Protein AF-A0AB35HZ24-F1 (afdb_monomer_lite)

Foldseek 3Di:
DVVVVVVVVVVVVVVCVVCVVVVCCCCQQQVVLQVVQVVVDDPPDGGDPVSSRVRSVVVVVVVVVVVVVVVVVVVPDPVD

Sequence (80 aa):
MEEVIGSVFRFIGRLLVEIVFTAIFEVIFRFPGNIICKPFTKDGEEPNGFLVMISSILFWVLVVALGYFAYLALSSDPNV

Secondary structure (DSSP, 8-state):
-HHHHHHHHHHHHHHHHHHHHHHHHIIIIIHHHHHHHGGGS-TTSPPPHHHHHHHHHHHHHHHHHHHHHHHHHHHT-TT-

pLDDT: mean 87.06, std 7.66, range [59.09, 97.31]

Radius of gyration: 20.51 Å; chains: 1; bounding box: 35×46×52 Å

Organism: Microbulbifer thermotolerans (NCBI:txid252514)

Structure (mmCIF, N/CA/C/O backbone):
data_AF-A0AB35HZ24-F1
#
_entry.id   AF-A0AB35HZ24-F1
#
loop_
_atom_site.group_PDB
_atom_site.id
_atom_site.type_symbol
_atom_site.label_atom_id
_atom_site.label_alt_id
_atom_site.label_comp_id
_atom_site.label_asym_id
_atom_site.label_entity_id
_atom_site.label_seq_id
_atom_site.pdbx_PDB_ins_code
_atom_site.Cartn_x
_atom_site.Cartn_y
_atom_site.Cartn_z
_atom_site.occupancy
_atom_site.B_iso_or_equiv
_atom_site.auth_seq_id
_atom_site.auth_comp_id
_atom_site.auth_asym_id
_atom_site.auth_atom_id
_atom_site.pdbx_PDB_model_num
ATOM 1 N N . MET A 1 1 ? 18.451 -31.239 20.912 1.00 63.03 1 MET A N 1
ATOM 2 C CA . MET A 1 1 ? 18.544 -29.766 20.750 1.00 63.03 1 MET A CA 1
ATOM 3 C C . MET A 1 1 ? 18.224 -29.324 19.326 1.00 63.03 1 MET A C 1
ATOM 5 O O . MET A 1 1 ? 17.527 -28.331 19.176 1.00 63.03 1 MET A O 1
ATOM 9 N N . GLU A 1 2 ? 18.649 -30.061 18.296 1.00 72.31 2 GLU A N 1
ATOM 10 C CA . GLU A 1 2 ? 18.373 -29.725 16.886 1.00 72.31 2 GLU A CA 1
ATOM 11 C C . GLU A 1 2 ? 16.876 -29.707 16.524 1.00 72.31 2 GLU A C 1
ATOM 13 O O . GLU A 1 2 ? 16.419 -28.783 15.858 1.00 72.31 2 GLU A O 1
ATOM 18 N N . GLU A 1 3 ? 16.076 -30.648 17.036 1.00 75.62 3 GLU A N 1
ATOM 19 C CA . GLU A 1 3 ? 14.621 -30.684 16.789 1.00 75.62 3 GLU A CA 1
ATOM 20 C C . GLU A 1 3 ? 13.876 -29.476 17.379 1.00 75.62 3 GLU A C 1
ATOM 22 O O . GLU A 1 3 ? 12.937 -28.951 16.780 1.00 75.62 3 GLU A O 1
ATOM 27 N N . VAL A 1 4 ? 14.329 -28.992 18.540 1.00 82.06 4 VAL A N 1
ATOM 28 C CA . VAL A 1 4 ? 13.755 -27.815 19.208 1.00 82.06 4 VAL A CA 1
ATOM 29 C C . VAL A 1 4 ? 14.069 -26.557 18.401 1.00 82.06 4 VAL A C 1
ATOM 31 O O . VAL A 1 4 ? 13.179 -25.745 18.163 1.00 82.06 4 VAL A O 1
ATOM 34 N N . ILE A 1 5 ? 15.304 -26.430 17.909 1.00 84.50 5 ILE A N 1
ATOM 35 C CA . ILE A 1 5 ? 15.733 -25.306 17.066 1.00 84.50 5 ILE A CA 1
ATOM 36 C C . ILE A 1 5 ? 14.950 -25.295 15.748 1.00 84.50 5 ILE A C 1
ATOM 38 O O . ILE A 1 5 ? 14.428 -24.250 15.361 1.00 84.50 5 ILE A O 1
ATOM 42 N N . GLY A 1 6 ? 14.792 -26.449 15.091 1.00 84.25 6 GLY A N 1
ATOM 43 C CA . GLY A 1 6 ? 14.019 -26.558 13.852 1.00 84.25 6 GLY A CA 1
ATOM 44 C C . GLY A 1 6 ? 12.539 -26.201 14.031 1.00 84.25 6 GLY A C 1
ATOM 45 O O . GLY A 1 6 ? 11.967 -25.493 13.201 1.00 84.25 6 GLY A O 1
ATOM 46 N N . SER A 1 7 ? 11.926 -26.634 15.136 1.00 85.56 7 SER A N 1
ATOM 47 C CA . SER A 1 7 ? 10.531 -26.312 15.466 1.00 85.56 7 SER A CA 1
ATOM 48 C C . SER A 1 7 ? 10.330 -24.816 15.738 1.00 85.56 7 SER A C 1
ATOM 50 O O . SER A 1 7 ? 9.443 -24.186 15.154 1.00 85.56 7 SER A O 1
ATOM 52 N N . VAL A 1 8 ? 11.210 -24.216 16.546 1.00 89.44 8 VAL A N 1
ATOM 53 C CA . VAL A 1 8 ? 11.182 -22.780 16.863 1.00 89.44 8 VAL A CA 1
ATOM 54 C C . VAL A 1 8 ? 11.384 -21.937 15.603 1.00 89.44 8 VAL A C 1
ATOM 56 O O . VAL A 1 8 ? 10.650 -20.974 15.387 1.00 89.44 8 VAL A O 1
ATOM 59 N N . PHE A 1 9 ? 12.304 -22.325 14.718 1.00 88.88 9 PHE A N 1
ATOM 60 C CA . PHE A 1 9 ? 12.548 -21.601 13.469 1.00 88.88 9 PHE A CA 1
ATOM 61 C C . PHE A 1 9 ? 11.347 -21.659 12.516 1.00 88.88 9 PHE A C 1
ATOM 63 O O . PHE A 1 9 ? 11.001 -20.661 11.886 1.00 88.88 9 PHE A O 1
ATOM 70 N N . ARG A 1 10 ? 10.660 -22.805 12.441 1.00 86.94 10 ARG A N 1
ATOM 71 C CA . ARG A 1 10 ? 9.442 -22.964 11.631 1.00 86.94 10 ARG A CA 1
ATOM 72 C C . ARG A 1 10 ? 8.294 -22.107 12.161 1.00 86.94 10 ARG A C 1
ATOM 74 O O . ARG A 1 10 ? 7.546 -21.527 11.376 1.00 86.94 10 ARG A O 1
ATOM 81 N N . PHE A 1 11 ? 8.174 -22.015 13.483 1.00 89.94 11 PHE A N 1
ATOM 82 C CA . PHE A 1 11 ? 7.176 -21.184 14.147 1.00 89.94 11 PHE A CA 1
ATOM 83 C C . PHE A 1 11 ? 7.446 -19.690 13.929 1.00 89.94 11 PHE A C 1
ATOM 85 O O . PHE A 1 11 ? 6.555 -18.966 13.492 1.00 89.94 11 PHE A O 1
ATOM 92 N N . ILE A 1 12 ? 8.690 -19.248 14.140 1.00 90.38 12 ILE A N 1
ATOM 93 C CA . ILE A 1 12 ? 9.114 -17.861 13.900 1.00 90.38 12 ILE A CA 1
ATOM 94 C C . ILE A 1 12 ? 8.955 -17.496 12.425 1.00 90.38 12 ILE A C 1
ATOM 96 O O . ILE A 1 12 ? 8.402 -16.447 12.120 1.00 90.38 12 ILE A O 1
ATOM 100 N N . GLY A 1 13 ? 9.377 -18.365 11.505 1.00 88.75 13 GLY A N 1
ATOM 101 C CA . GLY A 1 13 ? 9.216 -18.135 10.071 1.00 88.75 13 GLY A CA 1
ATOM 102 C C . GLY A 1 13 ? 7.750 -17.962 9.676 1.00 88.75 13 GLY A C 1
ATOM 103 O O . GLY A 1 13 ? 7.424 -17.048 8.926 1.00 88.75 13 GLY A O 1
ATOM 104 N N . ARG A 1 14 ? 6.848 -18.778 10.231 1.00 90.38 14 ARG A N 1
ATOM 105 C CA . ARG A 1 14 ? 5.409 -18.655 9.975 1.00 90.38 14 ARG A CA 1
ATOM 106 C C . ARG A 1 14 ? 4.832 -17.355 10.535 1.00 90.38 14 ARG A C 1
ATOM 108 O O . ARG A 1 14 ? 4.116 -16.674 9.812 1.00 90.38 14 ARG A O 1
ATOM 115 N N . LEU A 1 15 ? 5.192 -16.992 11.767 1.00 89.00 15 LEU A N 1
ATOM 116 C CA . LEU A 1 15 ? 4.775 -15.731 12.389 1.00 89.00 15 LEU A CA 1
ATOM 117 C C . LEU A 1 15 ? 5.279 -14.515 11.616 1.00 89.00 15 LEU A C 1
ATOM 119 O O . LEU A 1 15 ? 4.516 -13.592 11.366 1.00 89.00 15 LEU A O 1
ATOM 123 N N . LEU A 1 16 ? 6.551 -14.515 11.217 1.00 89.56 16 LEU A N 1
ATOM 124 C CA . LEU A 1 16 ? 7.128 -13.422 10.442 1.00 89.56 16 LEU A CA 1
ATOM 125 C C . LEU A 1 16 ? 6.435 -13.287 9.095 1.00 89.56 16 LEU A C 1
ATOM 127 O O . LEU A 1 16 ? 6.062 -12.182 8.732 1.00 89.56 16 LEU A O 1
ATOM 131 N N . VAL A 1 17 ? 6.215 -14.390 8.377 1.00 89.81 17 VAL A N 1
ATOM 132 C CA . VAL A 1 17 ? 5.476 -14.362 7.110 1.00 89.81 17 VAL A CA 1
ATOM 133 C C . VAL A 1 17 ? 4.068 -13.820 7.335 1.00 89.81 17 VAL A C 1
ATOM 135 O O . VAL A 1 17 ? 3.662 -12.905 6.635 1.00 89.81 17 VAL A O 1
ATOM 138 N N . GLU A 1 18 ? 3.338 -14.309 8.330 1.00 90.19 18 GLU A N 1
ATOM 139 C CA . GLU A 1 18 ? 1.969 -13.869 8.601 1.00 90.19 18 GLU A CA 1
ATOM 140 C C . GLU A 1 18 ? 1.888 -12.383 8.977 1.00 90.19 18 GLU A C 1
ATOM 142 O O . GLU A 1 18 ? 1.073 -11.650 8.417 1.00 90.19 18 GLU A O 1
ATOM 147 N N . ILE A 1 19 ? 2.773 -11.914 9.858 1.00 88.44 19 ILE A N 1
ATOM 148 C CA . ILE A 1 19 ? 2.848 -10.506 10.265 1.00 88.44 19 ILE A CA 1
ATOM 149 C C . ILE A 1 19 ? 3.255 -9.634 9.082 1.00 88.44 19 ILE A C 1
ATOM 151 O O . ILE A 1 19 ? 2.630 -8.607 8.843 1.00 88.44 19 ILE A O 1
ATOM 155 N N . VAL A 1 20 ? 4.281 -10.033 8.331 1.00 88.25 20 VAL A N 1
ATOM 156 C CA . VAL A 1 20 ? 4.774 -9.272 7.180 1.00 88.25 20 VAL A CA 1
ATOM 157 C C . VAL A 1 20 ? 3.706 -9.203 6.101 1.00 88.25 20 VAL A C 1
ATOM 159 O O . VAL A 1 20 ? 3.414 -8.113 5.630 1.00 88.25 20 VAL A O 1
ATOM 162 N N . PHE A 1 21 ? 3.065 -10.318 5.748 1.00 86.69 21 PHE A N 1
ATOM 163 C CA . PHE A 1 21 ? 1.964 -10.309 4.789 1.00 86.69 21 PHE A CA 1
ATOM 164 C C . PHE A 1 21 ? 0.818 -9.430 5.285 1.00 86.69 21 PHE A C 1
ATOM 166 O O . PHE A 1 21 ? 0.378 -8.558 4.546 1.00 86.69 21 PHE A O 1
ATOM 173 N N . THR A 1 22 ? 0.376 -9.584 6.532 1.00 86.12 22 THR A N 1
ATOM 174 C CA . THR A 1 22 ? -0.727 -8.780 7.082 1.00 86.12 22 THR A CA 1
ATOM 175 C C . THR A 1 22 ? -0.389 -7.290 7.095 1.00 86.12 22 THR A C 1
ATOM 177 O O . THR A 1 22 ? -1.183 -6.481 6.625 1.00 86.12 22 THR A O 1
ATOM 180 N N . ALA A 1 23 ? 0.810 -6.923 7.550 1.00 84.75 23 ALA A N 1
ATOM 181 C CA . ALA A 1 23 ? 1.274 -5.541 7.581 1.00 84.75 23 ALA A CA 1
ATOM 182 C C . ALA A 1 23 ? 1.430 -4.960 6.171 1.00 84.75 23 ALA A C 1
ATOM 184 O O . ALA A 1 23 ? 1.038 -3.822 5.930 1.00 84.75 23 ALA A O 1
ATOM 185 N N . ILE A 1 24 ? 1.953 -5.739 5.222 1.00 86.81 24 ILE A N 1
ATOM 186 C CA . ILE A 1 24 ? 2.045 -5.339 3.816 1.00 86.81 24 ILE A CA 1
ATOM 187 C C . ILE A 1 24 ? 0.647 -5.116 3.254 1.00 86.81 24 ILE A C 1
ATOM 189 O O . ILE A 1 24 ? 0.408 -4.075 2.660 1.00 86.81 24 ILE A O 1
ATOM 193 N N . PHE A 1 25 ? -0.289 -6.043 3.454 1.00 82.88 25 PHE A N 1
ATOM 194 C CA . PHE A 1 25 ? -1.666 -5.877 2.995 1.00 82.88 25 PHE A CA 1
ATOM 195 C C . PHE A 1 25 ? -2.325 -4.652 3.637 1.00 82.88 25 PHE A C 1
ATOM 197 O O . PHE A 1 25 ? -2.992 -3.882 2.953 1.00 82.88 25 PHE A O 1
ATOM 204 N N . GLU A 1 26 ? -2.102 -4.404 4.921 1.00 82.94 26 GLU A N 1
ATOM 205 C CA . GLU A 1 26 ? -2.646 -3.229 5.592 1.00 82.94 26 GLU A CA 1
ATOM 206 C C . GLU A 1 26 ? -2.038 -1.924 5.055 1.00 82.94 26 GLU A C 1
ATOM 208 O O . GLU A 1 26 ? -2.765 -0.986 4.729 1.00 82.94 26 GLU A O 1
ATOM 213 N N . VAL A 1 27 ? -0.722 -1.863 4.867 1.00 83.31 27 VAL A N 1
ATOM 214 C CA . VAL A 1 27 ? -0.052 -0.676 4.320 1.00 83.31 27 VAL A CA 1
ATOM 215 C C . VAL A 1 27 ? -0.373 -0.483 2.835 1.00 83.31 27 VAL A C 1
ATOM 217 O O . VAL A 1 27 ? -0.564 0.640 2.390 1.00 83.31 27 VAL A O 1
ATOM 220 N N . ILE A 1 28 ? -0.483 -1.547 2.047 1.00 84.75 28 ILE A N 1
ATOM 221 C CA . ILE A 1 28 ? -0.787 -1.457 0.615 1.00 84.75 28 ILE A CA 1
ATOM 222 C C . ILE A 1 28 ? -2.254 -1.113 0.393 1.00 84.75 28 ILE A C 1
ATOM 224 O O . ILE A 1 28 ? -2.554 -0.311 -0.487 1.00 84.75 28 ILE A O 1
ATOM 228 N N . PHE A 1 29 ? -3.177 -1.696 1.159 1.00 80.56 29 PHE A N 1
ATOM 229 C CA . PHE A 1 29 ? -4.604 -1.533 0.899 1.00 80.56 29 PHE A CA 1
ATOM 230 C C . PHE A 1 29 ? -5.264 -0.512 1.821 1.00 80.56 29 PHE A C 1
ATOM 232 O O . PHE A 1 29 ? -5.987 0.363 1.346 1.00 80.56 29 PHE A O 1
ATOM 239 N N . ARG A 1 30 ? -5.022 -0.563 3.129 1.00 82.12 30 ARG A N 1
ATOM 240 C CA . ARG A 1 30 ? -5.712 0.318 4.080 1.00 82.12 30 ARG A CA 1
ATOM 241 C C . ARG A 1 30 ? -5.188 1.746 3.993 1.00 82.12 30 ARG A C 1
ATOM 243 O O . ARG A 1 30 ? -5.987 2.673 3.949 1.00 82.12 30 ARG A O 1
ATOM 250 N N . PHE A 1 31 ? -3.873 1.933 3.916 1.00 86.19 31 PHE A N 1
ATOM 251 C CA . PHE A 1 31 ? -3.254 3.263 3.906 1.00 86.19 31 PHE A CA 1
ATOM 252 C C . PHE A 1 31 ? -3.717 4.173 2.749 1.00 86.19 31 PHE A C 1
ATOM 254 O O . PHE A 1 31 ? -4.223 5.258 3.050 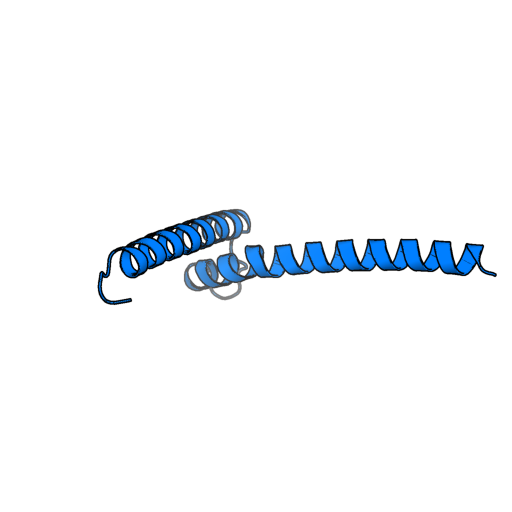1.00 86.19 31 PHE A O 1
ATOM 261 N N . PRO A 1 32 ? -3.626 3.787 1.456 1.00 87.19 32 PRO A N 1
ATOM 262 C CA . PRO A 1 32 ? -4.037 4.678 0.370 1.00 87.19 32 PRO A CA 1
ATOM 263 C C . PRO A 1 32 ? -5.538 4.948 0.400 1.00 87.19 32 PRO A C 1
ATOM 265 O O . PRO A 1 32 ? -5.951 6.094 0.244 1.00 87.19 32 PRO A O 1
ATOM 268 N N . GLY A 1 33 ? -6.356 3.930 0.682 1.00 87.62 33 GLY A N 1
ATOM 269 C CA . GLY A 1 33 ? -7.799 4.109 0.783 1.00 87.62 33 GLY A CA 1
ATOM 270 C C . GLY A 1 33 ? -8.189 5.084 1.896 1.00 87.62 33 GLY A C 1
ATOM 271 O O . GLY A 1 33 ? -9.040 5.948 1.693 1.00 87.62 33 GLY A O 1
ATOM 272 N N . ASN A 1 34 ? -7.522 5.008 3.054 1.00 87.19 34 ASN A N 1
ATOM 273 C CA . ASN A 1 34 ? -7.793 5.904 4.176 1.00 87.19 34 ASN A CA 1
ATOM 274 C C . ASN A 1 34 ? -7.350 7.338 3.864 1.00 87.19 34 ASN A C 1
ATOM 276 O O . ASN A 1 34 ? -8.073 8.275 4.184 1.00 87.19 34 ASN A O 1
ATOM 280 N N . ILE A 1 35 ? -6.203 7.523 3.200 1.00 89.50 35 ILE A N 1
ATOM 281 C CA . ILE A 1 35 ? -5.745 8.850 2.756 1.00 89.50 35 ILE A CA 1
ATOM 282 C C . ILE A 1 35 ? -6.724 9.462 1.757 1.00 89.50 35 ILE A C 1
ATOM 284 O O . ILE A 1 35 ? -7.047 10.641 1.874 1.00 89.50 35 ILE A O 1
ATOM 288 N N . ILE A 1 36 ? -7.216 8.669 0.804 1.00 89.94 36 ILE A N 1
ATOM 289 C CA . ILE A 1 36 ? -8.158 9.139 -0.214 1.00 89.94 36 ILE A CA 1
ATOM 290 C C . ILE A 1 36 ? -9.508 9.489 0.417 1.00 89.94 36 ILE A C 1
ATOM 292 O O . ILE A 1 36 ? -10.094 10.501 0.051 1.00 89.94 36 ILE A O 1
ATOM 296 N N . CYS A 1 37 ? -10.008 8.688 1.363 1.00 90.1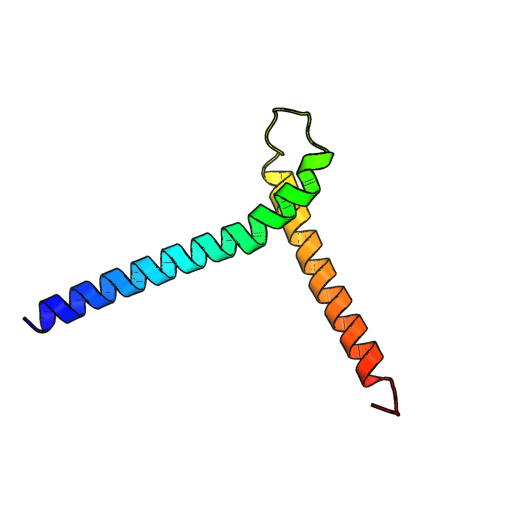9 37 CYS A N 1
ATOM 297 C CA . CYS A 1 37 ? -11.324 8.901 1.973 1.00 90.19 37 CYS A CA 1
ATOM 298 C C . CYS A 1 37 ? -11.330 9.933 3.114 1.00 90.19 37 CYS A C 1
ATOM 300 O O . CYS A 1 37 ? -12.385 10.503 3.401 1.00 90.19 37 CYS A O 1
ATOM 302 N N . LYS A 1 38 ? -10.188 10.203 3.760 1.00 88.12 38 LYS A N 1
ATOM 303 C CA . LYS A 1 38 ? -10.088 11.121 4.909 1.00 88.12 38 LYS A CA 1
ATOM 304 C C . LYS A 1 38 ? -10.585 12.550 4.626 1.00 88.12 38 LYS A C 1
ATOM 306 O O . LYS A 1 38 ? -11.341 13.045 5.451 1.00 88.12 38 LYS A O 1
ATOM 311 N N . PRO A 1 39 ? -10.280 13.197 3.484 1.00 88.50 39 PRO A N 1
ATOM 312 C CA . PRO A 1 39 ? -10.815 14.522 3.146 1.00 88.50 39 PRO A CA 1
ATOM 313 C C . PRO A 1 39 ? -12.336 14.560 2.944 1.00 88.50 39 PRO A C 1
ATOM 315 O O . PRO A 1 39 ? -12.938 15.626 3.016 1.00 88.50 39 PRO A O 1
ATOM 318 N N . PHE A 1 40 ? -12.955 13.412 2.658 1.00 87.62 40 PHE A N 1
ATOM 319 C CA . PHE A 1 40 ? -14.401 13.282 2.444 1.00 87.62 40 PHE A CA 1
ATOM 320 C C . PHE A 1 40 ? -15.137 12.795 3.696 1.00 87.62 40 PHE A C 1
ATOM 322 O O . PHE A 1 40 ? -16.345 12.570 3.656 1.00 87.62 40 PHE A O 1
ATOM 329 N N . THR A 1 41 ? -14.407 12.601 4.795 1.00 88.62 41 THR A N 1
ATOM 330 C CA . THR A 1 41 ? -14.947 12.175 6.083 1.00 88.62 41 THR A CA 1
ATOM 331 C 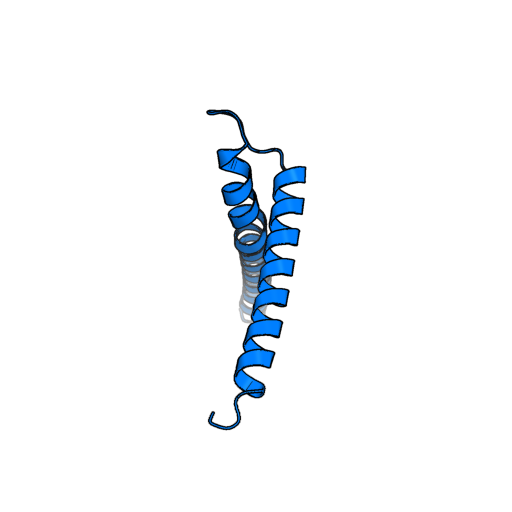C . THR A 1 41 ? -14.977 13.374 7.021 1.00 88.62 41 THR A C 1
ATOM 333 O O . THR A 1 41 ? -14.097 14.231 6.974 1.00 88.62 41 THR A O 1
ATOM 336 N N . LYS A 1 42 ? -16.009 13.458 7.860 1.00 88.06 42 LYS A N 1
ATOM 337 C CA . LYS A 1 42 ? -16.151 14.534 8.838 1.00 88.06 42 LYS A CA 1
ATOM 338 C C . LYS A 1 42 ? -15.000 14.506 9.846 1.00 88.06 42 LYS A C 1
ATOM 340 O O . LYS A 1 42 ? -14.573 13.438 10.282 1.00 88.06 42 LYS A O 1
ATOM 345 N N . ASP A 1 43 ? -14.537 15.685 10.253 1.00 83.44 43 ASP A N 1
ATOM 346 C CA . ASP A 1 43 ? -13.487 15.809 11.263 1.00 83.44 43 ASP A CA 1
ATOM 347 C C . ASP A 1 43 ? -13.871 15.079 12.560 1.00 83.44 43 ASP A C 1
ATOM 349 O O . ASP A 1 43 ? -14.932 15.317 13.141 1.00 83.44 43 ASP A O 1
ATOM 353 N N . GLY A 1 44 ? -12.986 14.187 13.012 1.00 80.38 44 GLY A N 1
ATOM 354 C CA . GLY A 1 44 ? -13.180 13.365 14.210 1.00 80.38 44 GLY A CA 1
ATOM 355 C C . GLY A 1 44 ? -13.898 12.031 13.980 1.00 80.38 44 GLY A C 1
ATOM 356 O O . GLY A 1 44 ? -13.993 11.248 14.922 1.00 80.38 44 GLY A O 1
ATOM 357 N N . GLU A 1 45 ? -14.358 11.741 12.760 1.00 86.12 45 GLU A N 1
ATOM 358 C CA . GLU A 1 45 ? -14.940 10.445 12.393 1.00 86.12 45 GLU A CA 1
ATOM 359 C C . GLU A 1 45 ? -13.944 9.591 11.593 1.00 86.12 45 GLU A C 1
ATOM 361 O O . GLU A 1 45 ? -13.114 10.101 10.836 1.00 86.12 45 GLU A O 1
ATOM 366 N N . GLU A 1 46 ? -14.015 8.267 11.761 1.00 84.19 46 GLU A N 1
ATOM 367 C CA . GLU A 1 46 ? -13.240 7.347 10.928 1.00 84.19 46 GLU A CA 1
ATOM 368 C C . GLU A 1 46 ? -13.922 7.139 9.567 1.00 84.19 46 GLU A C 1
ATOM 370 O O . GLU A 1 46 ? -15.145 6.965 9.512 1.00 84.19 46 GLU A O 1
ATOM 375 N N . PRO A 1 47 ? -13.160 7.116 8.456 1.00 85.38 47 PRO A N 1
ATOM 376 C CA . PRO A 1 47 ? -13.723 6.850 7.142 1.00 85.38 47 PRO A CA 1
ATOM 377 C C . PRO A 1 47 ? -14.392 5.479 7.089 1.00 85.38 47 PRO A C 1
ATOM 379 O O . PRO A 1 47 ? -13.890 4.497 7.636 1.00 85.38 47 PRO A O 1
ATOM 382 N N . ASN A 1 48 ? -15.515 5.389 6.375 1.00 88.38 48 ASN A N 1
ATOM 383 C CA . ASN A 1 48 ? -16.220 4.123 6.201 1.00 88.38 48 ASN A CA 1
ATOM 384 C C . ASN A 1 48 ? -15.283 3.067 5.582 1.00 88.38 48 ASN A C 1
ATOM 386 O O . ASN A 1 48 ? -14.814 3.230 4.453 1.00 88.38 48 ASN A O 1
ATOM 390 N N . GLY A 1 49 ? -15.061 1.961 6.300 1.00 86.19 49 GLY A N 1
ATOM 391 C CA . GLY A 1 49 ? -14.142 0.897 5.887 1.00 86.19 49 GLY A CA 1
ATOM 392 C C . GLY A 1 49 ? -14.458 0.284 4.517 1.00 86.19 49 GLY A C 1
ATOM 393 O O . GLY A 1 49 ? -13.541 -0.086 3.787 1.00 86.19 49 GLY A O 1
ATOM 394 N N . PHE A 1 50 ? -15.732 0.241 4.115 1.00 87.56 50 PHE A N 1
ATOM 395 C CA . PHE A 1 50 ? -16.125 -0.227 2.784 1.00 87.56 50 PHE A CA 1
ATOM 396 C C . PHE A 1 50 ? -15.687 0.747 1.679 1.00 87.56 50 PHE A C 1
ATOM 398 O O . PHE A 1 50 ? -15.171 0.321 0.646 1.00 87.56 50 PHE A O 1
ATOM 405 N N . LEU A 1 51 ? -15.827 2.058 1.915 1.00 88.56 51 LEU A N 1
ATOM 406 C CA . LEU A 1 51 ? -15.366 3.087 0.977 1.00 88.56 51 LEU A CA 1
ATOM 407 C C . LEU A 1 51 ? -13.841 3.104 0.872 1.00 88.56 51 LEU A C 1
ATOM 409 O O . LEU A 1 51 ? -13.320 3.209 -0.235 1.00 88.56 51 LEU A O 1
ATOM 413 N N . VAL A 1 52 ? -13.141 2.934 1.996 1.00 90.75 52 VAL A N 1
ATOM 414 C CA . VAL A 1 52 ? -11.675 2.804 2.054 1.00 90.75 52 VAL A CA 1
ATOM 415 C C . VAL A 1 52 ? -11.187 1.610 1.231 1.00 90.75 52 VAL A C 1
ATOM 417 O O . VAL A 1 52 ? -10.216 1.721 0.485 1.00 90.75 52 VAL A O 1
ATOM 420 N N . MET A 1 53 ? -11.866 0.466 1.328 1.00 88.38 53 MET A N 1
ATOM 421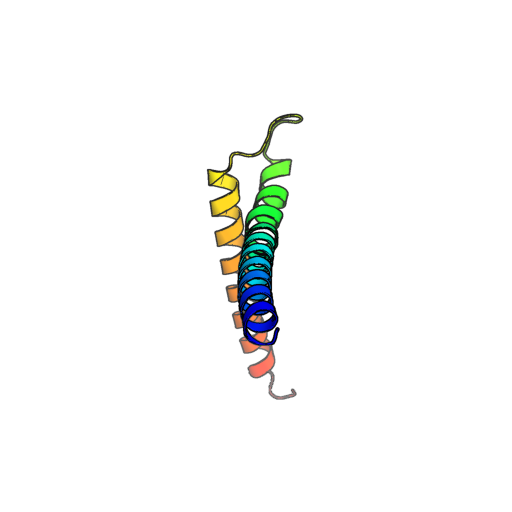 C CA . MET A 1 53 ? -11.514 -0.719 0.546 1.00 88.38 53 MET A CA 1
ATOM 422 C C . MET A 1 53 ? -11.702 -0.479 -0.960 1.00 88.38 53 MET A C 1
ATOM 424 O O . MET A 1 53 ? -10.798 -0.769 -1.744 1.00 88.38 53 MET A O 1
ATOM 428 N N . ILE A 1 54 ? -12.844 0.082 -1.375 1.00 91.50 54 ILE A N 1
ATOM 429 C CA . ILE A 1 54 ? -13.123 0.362 -2.793 1.00 91.50 54 ILE A CA 1
ATOM 430 C C . ILE A 1 54 ? -12.150 1.402 -3.354 1.00 91.50 54 ILE A C 1
ATOM 432 O O . ILE A 1 54 ? -11.600 1.197 -4.436 1.00 91.50 54 ILE A O 1
ATOM 436 N N . SER A 1 55 ? -11.915 2.500 -2.633 1.00 93.25 55 SER A N 1
ATOM 437 C CA . SER A 1 55 ? -11.011 3.565 -3.081 1.00 93.25 55 SER A CA 1
ATOM 438 C C . SER A 1 55 ? -9.582 3.053 -3.253 1.00 93.25 55 SER A C 1
ATOM 440 O O . SER A 1 55 ? -8.917 3.402 -4.226 1.00 93.25 55 SER A O 1
ATOM 442 N N . SER A 1 56 ? -9.143 2.156 -2.372 1.00 92.25 56 SER A N 1
ATOM 443 C CA . SER A 1 56 ? -7.850 1.490 -2.476 1.00 92.25 56 SER A CA 1
ATOM 444 C C . SER A 1 56 ? -7.731 0.571 -3.695 1.00 92.25 56 SER A C 1
ATOM 446 O O . SER A 1 56 ? -6.741 0.633 -4.426 1.00 92.25 56 SER A O 1
ATOM 448 N N . ILE A 1 57 ? -8.753 -0.247 -3.973 1.00 91.75 57 ILE A N 1
ATOM 449 C CA . ILE A 1 57 ? -8.773 -1.103 -5.170 1.00 91.75 57 ILE A CA 1
ATOM 450 C C . ILE A 1 57 ? -8.704 -0.239 -6.435 1.00 91.75 57 ILE A C 1
ATOM 452 O O . ILE A 1 57 ? -7.894 -0.507 -7.322 1.00 91.75 57 ILE A O 1
ATOM 456 N N . LEU A 1 58 ? -9.510 0.825 -6.504 1.00 94.31 58 LEU A N 1
ATOM 457 C CA . LEU A 1 58 ? -9.514 1.750 -7.640 1.00 94.31 58 LEU A CA 1
ATOM 458 C C . LEU A 1 58 ? -8.167 2.458 -7.816 1.00 94.31 58 LEU A C 1
ATOM 460 O O . LEU A 1 58 ? -7.702 2.604 -8.946 1.00 94.31 58 LEU A O 1
ATOM 464 N N . PHE A 1 59 ? -7.520 2.850 -6.717 1.00 93.75 59 PHE A N 1
ATOM 465 C CA . PHE A 1 59 ? -6.178 3.425 -6.743 1.00 93.75 59 PHE A CA 1
ATOM 466 C C . PHE A 1 59 ? -5.175 2.471 -7.401 1.00 93.75 59 PHE A C 1
ATOM 468 O O . PHE A 1 59 ? -4.484 2.867 -8.338 1.00 93.75 59 PHE A O 1
ATOM 475 N N . TRP A 1 60 ? -5.132 1.203 -6.986 1.00 93.56 60 TRP A N 1
ATOM 476 C CA . TRP A 1 60 ? -4.198 0.232 -7.563 1.00 93.56 60 TRP A CA 1
ATOM 477 C C . TRP A 1 60 ? -4.511 -0.123 -9.017 1.00 93.56 60 TRP A C 1
ATOM 479 O O . TRP A 1 60 ? -3.585 -0.252 -9.817 1.00 93.56 60 TRP A O 1
ATOM 489 N N . VAL A 1 61 ? -5.791 -0.209 -9.394 1.00 95.38 61 VAL A N 1
ATOM 490 C CA . VAL A 1 61 ? -6.195 -0.357 -10.805 1.00 95.38 61 VAL A CA 1
ATOM 491 C C . VAL A 1 61 ? -5.653 0.803 -11.642 1.00 95.38 61 VAL A C 1
ATOM 493 O O . VAL A 1 61 ? -5.102 0.583 -12.720 1.00 95.38 61 VAL A O 1
ATOM 496 N N . LEU A 1 62 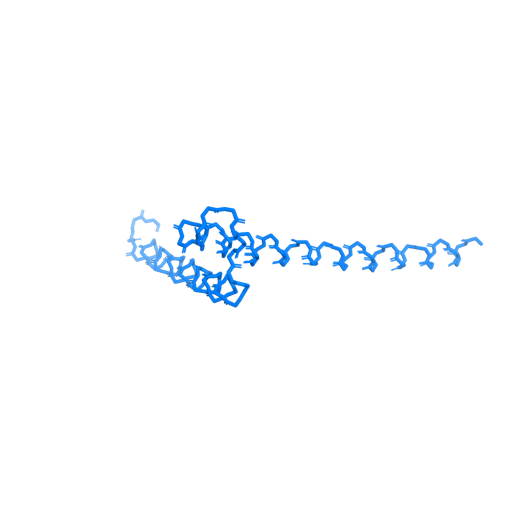? -5.755 2.031 -11.130 1.00 95.81 62 LEU A N 1
ATOM 497 C CA . LEU A 1 62 ? -5.254 3.223 -11.806 1.00 95.81 62 LEU A CA 1
ATOM 498 C C . LEU A 1 62 ? -3.721 3.233 -11.891 1.00 95.81 62 LEU A C 1
ATOM 500 O O . LEU A 1 62 ? -3.185 3.552 -12.948 1.00 95.81 62 LEU A O 1
ATOM 504 N N . VAL A 1 63 ? -3.013 2.818 -10.837 1.00 95.31 63 VAL A N 1
ATOM 505 C CA . VAL A 1 63 ? -1.546 2.658 -10.852 1.00 95.31 63 VAL A CA 1
ATOM 506 C C . VAL A 1 63 ? -1.107 1.666 -11.933 1.00 95.31 63 VAL A C 1
ATOM 508 O O . VAL A 1 63 ? -0.208 1.976 -12.714 1.00 95.31 63 VAL A O 1
ATOM 511 N N . VAL A 1 64 ? -1.757 0.501 -12.024 1.00 96.38 64 VAL A N 1
ATOM 512 C CA . VAL A 1 64 ? -1.449 -0.509 -13.053 1.00 96.38 64 VAL A CA 1
ATOM 513 C C . VAL A 1 64 ? -1.738 0.031 -14.453 1.00 96.38 64 VAL A C 1
ATOM 515 O O . VAL A 1 64 ? -0.904 -0.114 -15.347 1.00 96.38 64 VAL A O 1
ATOM 518 N N . ALA A 1 65 ? -2.884 0.689 -14.644 1.00 96.88 65 ALA A N 1
ATOM 519 C CA . ALA A 1 65 ? -3.249 1.278 -15.928 1.00 96.88 65 ALA A CA 1
ATOM 520 C C . ALA A 1 65 ? -2.233 2.345 -16.369 1.00 96.88 65 ALA A C 1
ATOM 522 O O . ALA A 1 65 ? -1.737 2.292 -17.493 1.00 96.88 65 ALA A O 1
ATOM 523 N N . LEU A 1 66 ? -1.872 3.274 -15.477 1.00 97.31 66 LEU A N 1
ATOM 524 C CA . LEU A 1 66 ? -0.865 4.300 -15.755 1.00 97.31 66 LEU A CA 1
ATOM 525 C C . LEU A 1 66 ? 0.502 3.689 -16.068 1.00 97.31 66 LEU A C 1
ATOM 527 O O . LEU A 1 66 ? 1.148 4.119 -17.020 1.00 97.31 66 LEU A O 1
ATOM 531 N N . GLY A 1 67 ? 0.926 2.671 -15.315 1.00 96.50 67 GLY A N 1
ATOM 532 C CA . GLY A 1 67 ? 2.176 1.958 -15.575 1.00 96.50 67 GLY A CA 1
ATOM 533 C C . GLY A 1 67 ? 2.195 1.295 -16.954 1.00 96.50 67 GLY A C 1
ATOM 534 O O . GLY A 1 67 ? 3.185 1.404 -17.675 1.00 96.50 67 GLY A O 1
ATOM 535 N N . TYR A 1 68 ? 1.085 0.674 -17.359 1.00 95.75 68 TYR A N 1
ATOM 536 C CA . TYR A 1 68 ? 0.948 0.078 -18.686 1.00 95.75 68 TYR A CA 1
ATOM 537 C C . TYR A 1 68 ? 1.009 1.128 -19.803 1.00 95.75 68 TYR A C 1
ATOM 539 O O . TYR A 1 68 ? 1.761 0.962 -20.763 1.00 95.75 68 TYR A O 1
ATOM 547 N N . PHE A 1 69 ? 0.277 2.237 -19.669 1.00 95.88 69 PHE A N 1
ATOM 548 C CA . PHE A 1 69 ? 0.325 3.316 -20.659 1.00 95.88 69 PHE A CA 1
ATOM 549 C C . PHE A 1 69 ? 1.701 3.986 -20.729 1.00 95.88 69 PHE A C 1
ATOM 551 O O . PHE A 1 69 ? 2.162 4.298 -21.825 1.00 95.88 69 PHE A O 1
ATOM 558 N N . ALA A 1 70 ? 2.384 4.162 -19.596 1.00 95.69 70 ALA A N 1
ATOM 559 C CA . ALA A 1 70 ? 3.750 4.676 -19.564 1.00 95.69 70 ALA A CA 1
ATOM 560 C C . ALA A 1 70 ? 4.734 3.721 -20.259 1.00 95.69 70 ALA A C 1
ATOM 562 O O . ALA A 1 70 ? 5.562 4.165 -21.051 1.00 95.69 70 ALA A O 1
ATOM 563 N N . TYR A 1 71 ? 4.611 2.411 -20.023 1.00 93.62 71 TYR A N 1
ATOM 564 C CA . TYR A 1 71 ? 5.401 1.395 -20.720 1.00 93.62 71 TYR A CA 1
ATOM 565 C C . TYR A 1 71 ? 5.170 1.428 -22.235 1.00 93.62 71 TYR A C 1
ATOM 567 O O . TYR A 1 71 ? 6.129 1.409 -23.007 1.00 93.62 71 TYR A O 1
ATOM 575 N N . LEU A 1 72 ? 3.912 1.528 -22.675 1.00 94.50 72 LEU A N 1
ATOM 576 C CA . LEU A 1 72 ? 3.586 1.671 -24.094 1.00 94.50 72 LEU A CA 1
ATOM 577 C C . LEU A 1 72 ? 4.185 2.943 -24.692 1.00 94.50 72 LEU A C 1
ATOM 579 O O . LEU A 1 72 ? 4.760 2.888 -25.773 1.00 9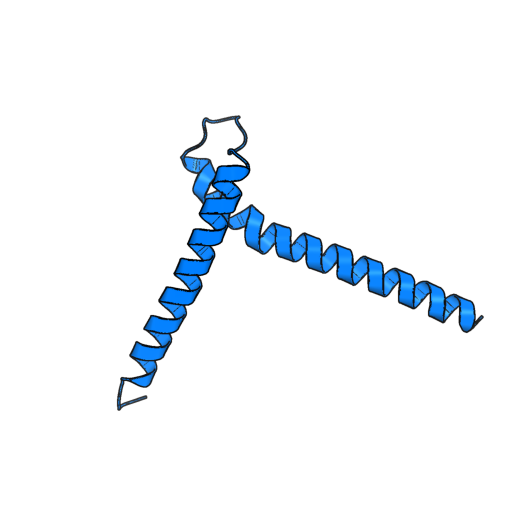4.50 72 LEU A O 1
ATOM 583 N N . ALA A 1 73 ? 4.084 4.074 -23.995 1.00 91.56 73 ALA A N 1
ATOM 584 C CA . ALA A 1 73 ? 4.640 5.336 -24.470 1.00 91.56 73 ALA A CA 1
ATOM 585 C C . ALA A 1 73 ? 6.166 5.264 -24.635 1.00 91.56 73 ALA A C 1
ATOM 587 O O . ALA A 1 73 ? 6.681 5.690 -25.663 1.00 91.56 73 ALA A O 1
ATOM 588 N N . LEU A 1 74 ? 6.873 4.673 -23.666 1.00 93.00 74 LEU A N 1
ATOM 589 C CA . LEU A 1 74 ? 8.329 4.507 -23.720 1.00 93.00 74 LEU A CA 1
ATOM 590 C C . LEU A 1 74 ? 8.769 3.509 -24.794 1.00 93.00 74 LEU A C 1
ATOM 592 O O . LEU A 1 74 ? 9.747 3.748 -25.484 1.00 93.00 74 LEU A O 1
ATOM 596 N N . SER A 1 75 ? 8.043 2.402 -24.953 1.00 87.44 75 SER A N 1
ATOM 597 C CA . SER A 1 75 ? 8.350 1.387 -25.974 1.00 87.44 75 SER A CA 1
ATOM 598 C C . SER A 1 75 ? 7.971 1.807 -27.398 1.00 87.44 75 SER A C 1
ATOM 600 O O . SER A 1 75 ? 8.439 1.199 -28.357 1.00 87.44 75 SER A O 1
ATOM 602 N N . SER A 1 76 ? 7.124 2.829 -27.544 1.00 78.06 76 SER A N 1
ATOM 603 C CA . SER A 1 76 ? 6.722 3.379 -28.844 1.00 78.06 76 SER A CA 1
ATOM 604 C C . SER A 1 76 ? 7.634 4.510 -29.328 1.00 78.06 76 SER A C 1
ATOM 606 O O . SER A 1 76 ? 7.469 4.954 -30.464 1.00 78.06 76 SER A O 1
ATOM 608 N N . ASP A 1 77 ? 8.566 4.995 -28.500 1.00 72.94 77 ASP A N 1
ATOM 609 C CA . ASP A 1 77 ? 9.564 5.983 -28.913 1.00 72.94 77 ASP A CA 1
ATOM 610 C C . ASP A 1 77 ? 10.720 5.277 -29.650 1.00 72.94 77 ASP A C 1
ATOM 612 O O . ASP A 1 77 ? 11.431 4.483 -29.039 1.00 72.94 77 ASP A O 1
ATOM 616 N N . PRO A 1 78 ? 10.942 5.533 -30.954 1.00 63.94 78 PRO A N 1
ATOM 617 C CA . PRO A 1 78 ? 12.009 4.887 -31.718 1.00 63.94 78 PRO A CA 1
ATOM 618 C C . PRO A 1 78 ? 13.429 5.357 -31.345 1.00 63.94 78 PRO A C 1
ATOM 620 O O . PRO A 1 78 ? 14.389 4.861 -31.936 1.00 63.94 78 PRO A O 1
ATOM 623 N N . ASN A 1 79 ? 13.582 6.322 -30.427 1.00 62.88 79 ASN A N 1
ATOM 624 C CA . ASN A 1 79 ? 14.879 6.869 -30.007 1.00 62.88 79 ASN A CA 1
ATOM 625 C C . ASN A 1 79 ? 15.297 6.473 -28.576 1.00 62.88 79 ASN A C 1
ATOM 627 O O . ASN A 1 79 ? 16.279 7.025 -28.067 1.00 62.88 79 ASN A O 1
ATOM 631 N N . VAL A 1 80 ? 14.578 5.537 -27.944 1.00 59.09 80 VAL A N 1
ATOM 632 C CA . VAL A 1 80 ? 14.963 4.875 -26.684 1.00 59.09 80 VAL A CA 1
ATOM 633 C C . VAL A 1 80 ? 15.233 3.397 -26.939 1.00 59.09 80 VAL A C 1
ATOM 635 O O . VAL A 1 80 ? 14.458 2.774 -27.695 1.00 59.09 80 VAL A O 1
#